Protein AF-A0A1C6DTZ6-F1 (afdb_monomer_lite)

Radius of gyration: 20.6 Å; chains: 1; bounding box: 48×28×51 Å

Foldseek 3Di:
DDPLVCLCVQVVHDVSNVVSVVVLVVLLVCVVVVQWDADPVQFIAGNVRATDDPVSLVSNVVNDPSHDSVVSVVSNVVVVVVVLVVCLVPDDPQDPVNVVVCCVVPNAQDWDADPSNRDIDHD

pLDDT: mean 96.72, std 2.12, range [83.19, 98.62]

Sequence (123 aa):
MTRFQKELSGALGAYWKRAAEKELEKVREDLQAGKITIDENGVARNCIGRVLMSDMLEKLAMVTDKVSVEATTAARDKEVSKSLAEYRKSARPVSEEERMEMQAAFGKGTTVVNVLTGEKTEL

Secondary structure (DSSP, 8-state):
--HHHHHHHTTT-HHHHHHHHHHHHHHHHHHHTTSSEE-TT--EE-TTSPBPPHHHHHHHHHH-SS--HHHHHHHHHHHHHHHHHHHHHHPPPPPHHHHHHHHHHH-TTPEEE-TTT--EEE-

Structure (mmCIF, N/CA/C/O backbone):
data_AF-A0A1C6DTZ6-F1
#
_entry.id   AF-A0A1C6DTZ6-F1
#
loop_
_atom_site.group_PDB
_atom_site.id
_atom_site.type_symbol
_atom_site.label_atom_id
_atom_site.label_alt_id
_atom_site.label_comp_id
_atom_site.label_asym_id
_atom_site.label_entity_id
_atom_site.label_seq_id
_atom_site.pdbx_PDB_ins_code
_atom_site.Cartn_x
_atom_site.Cartn_y
_atom_site.Cartn_z
_atom_site.occupancy
_atom_site.B_iso_or_equiv
_atom_site.auth_seq_id
_atom_site.auth_comp_id
_atom_site.auth_asym_id
_atom_site.auth_atom_id
_atom_site.pdbx_PDB_model_num
ATOM 1 N N . MET A 1 1 ? -6.321 -8.934 -17.109 1.00 83.19 1 MET A N 1
ATOM 2 C CA . MET A 1 1 ? -5.686 -7.647 -17.446 1.00 83.19 1 MET A CA 1
ATOM 3 C C . MET A 1 1 ? -6.195 -6.590 -16.476 1.00 83.19 1 MET A C 1
ATOM 5 O O . MET A 1 1 ? -7.409 -6.410 -16.396 1.00 83.19 1 MET A O 1
ATOM 9 N N . THR A 1 2 ? -5.308 -5.969 -15.702 1.00 95.31 2 THR A N 1
ATOM 10 C CA . THR A 1 2 ? -5.647 -4.914 -14.729 1.00 95.31 2 THR A CA 1
ATOM 11 C C . THR A 1 2 ? -6.092 -3.632 -15.438 1.00 95.31 2 THR A C 1
ATOM 13 O O . THR A 1 2 ? -5.987 -3.509 -16.662 1.00 95.31 2 THR A O 1
ATOM 16 N N . ARG A 1 3 ? -6.597 -2.651 -14.678 1.00 95.69 3 ARG A N 1
ATOM 17 C CA . ARG A 1 3 ? -6.893 -1.324 -15.232 1.00 95.69 3 ARG A CA 1
ATOM 18 C C . ARG A 1 3 ? -5.637 -0.679 -15.824 1.00 95.69 3 ARG A C 1
ATOM 20 O O . ARG A 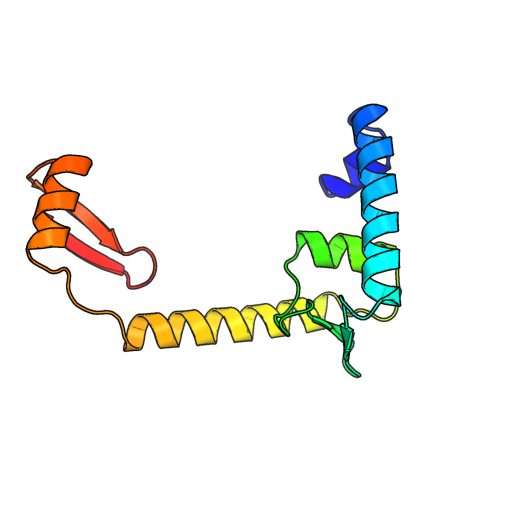1 3 ? -5.699 -0.221 -16.959 1.00 95.69 3 ARG A O 1
ATOM 27 N N . PHE A 1 4 ? -4.518 -0.710 -15.103 1.00 97.25 4 PHE A N 1
ATOM 28 C CA . PHE A 1 4 ? -3.272 -0.092 -15.552 1.00 97.25 4 PHE A CA 1
ATOM 29 C C . PHE A 1 4 ? -2.739 -0.740 -16.839 1.00 97.25 4 PHE A C 1
ATOM 31 O O . PHE A 1 4 ? -2.359 -0.054 -17.783 1.00 97.25 4 PHE A O 1
ATOM 38 N N . GLN A 1 5 ? -2.830 -2.068 -16.958 1.00 97.25 5 GLN A N 1
ATOM 39 C CA . GLN A 1 5 ? -2.498 -2.767 -18.204 1.00 97.25 5 GLN A CA 1
ATOM 40 C C . GLN A 1 5 ? -3.415 -2.361 -19.372 1.00 97.25 5 GLN A C 1
ATOM 42 O O . GLN A 1 5 ? -2.947 -2.225 -20.503 1.00 97.25 5 GLN A O 1
ATOM 47 N N . LYS A 1 6 ? -4.713 -2.128 -19.123 1.00 97.81 6 LYS A N 1
ATOM 48 C CA . LYS A 1 6 ? -5.632 -1.598 -20.148 1.00 97.81 6 LYS A CA 1
ATOM 49 C C . LYS A 1 6 ? -5.252 -0.175 -20.564 1.00 97.81 6 LYS A C 1
ATOM 51 O O . LYS A 1 6 ? -5.291 0.122 -21.757 1.00 97.81 6 LYS A O 1
ATOM 56 N N . GLU A 1 7 ? -4.859 0.675 -19.617 1.00 97.88 7 GLU A N 1
ATOM 57 C CA . GLU A 1 7 ? -4.355 2.028 -19.890 1.00 97.88 7 GLU A CA 1
ATOM 58 C C . GLU A 1 7 ? -3.109 1.957 -20.781 1.00 97.88 7 GLU A C 1
ATOM 60 O O . GLU A 1 7 ? -3.113 2.522 -21.874 1.00 97.88 7 GLU A O 1
ATOM 65 N N . LEU A 1 8 ? -2.113 1.152 -20.398 1.00 97.31 8 LEU A N 1
ATOM 66 C CA . LEU A 1 8 ? -0.863 0.969 -21.140 1.00 97.31 8 LEU A CA 1
ATOM 67 C C . LEU A 1 8 ? -1.073 0.372 -22.543 1.00 97.31 8 LEU A C 1
ATOM 69 O O . LEU A 1 8 ? -0.429 0.782 -23.508 1.00 97.31 8 LEU A O 1
ATOM 73 N N . SER A 1 9 ? -2.020 -0.560 -22.689 1.00 97.25 9 SER A N 1
ATOM 74 C CA . SER A 1 9 ? -2.375 -1.134 -23.997 1.00 97.25 9 SER A CA 1
ATOM 75 C C . SER A 1 9 ? -3.028 -0.122 -24.949 1.00 97.25 9 SER A C 1
ATOM 77 O O . SER A 1 9 ? -3.066 -0.342 -26.158 1.00 97.25 9 SER A O 1
ATOM 79 N N . GLY A 1 10 ? -3.546 0.994 -24.425 1.00 97.06 10 GLY A N 1
ATOM 80 C CA . GLY A 1 10 ? -4.334 1.967 -25.179 1.00 97.06 10 GLY A CA 1
ATOM 81 C C . GLY A 1 10 ? -5.812 1.619 -25.324 1.00 97.06 10 GLY A C 1
ATOM 82 O O . GLY A 1 10 ? -6.541 2.387 -25.947 1.00 97.06 10 GLY A O 1
ATOM 83 N N . ALA A 1 11 ? -6.286 0.536 -24.699 1.00 97.50 11 ALA A N 1
ATOM 84 C CA . ALA A 1 11 ? -7.696 0.142 -24.716 1.00 97.50 11 ALA A CA 1
ATOM 85 C C . ALA A 1 11 ? -8.636 1.213 -24.133 1.00 97.50 11 ALA A C 1
ATOM 87 O O . ALA A 1 11 ? -9.817 1.239 -24.468 1.00 97.50 11 ALA A O 1
ATOM 88 N N . LEU A 1 12 ? -8.124 2.098 -23.271 1.00 97.00 12 LEU A N 1
ATOM 89 C CA . LEU A 1 12 ? -8.893 3.209 -22.697 1.00 97.00 12 LEU A CA 1
ATOM 90 C C . LEU A 1 12 ? -8.701 4.538 -23.449 1.00 97.00 12 LEU A C 1
ATOM 92 O O . LEU A 1 12 ? -9.297 5.540 -23.071 1.00 97.00 12 LEU A O 1
ATOM 96 N N . GLY A 1 13 ? -7.913 4.561 -24.527 1.00 98.00 13 GLY A N 1
ATOM 97 C CA . GLY A 1 13 ? -7.664 5.742 -25.354 1.00 98.00 13 GLY A CA 1
ATOM 98 C C . GLY A 1 13 ? -6.256 6.326 -25.209 1.00 98.00 13 GLY A C 1
ATOM 99 O O . GLY A 1 13 ? -5.503 6.023 -24.282 1.00 98.00 13 GLY A O 1
ATOM 100 N N . ALA A 1 14 ? -5.893 7.198 -26.156 1.00 98.06 14 ALA A N 1
ATOM 101 C CA . ALA A 1 14 ? -4.523 7.694 -26.318 1.00 98.06 14 ALA A CA 1
ATOM 102 C C . ALA A 1 14 ? -4.018 8.531 -25.133 1.00 98.06 14 ALA A C 1
ATOM 104 O O . ALA A 1 14 ? -2.830 8.490 -24.818 1.00 98.06 14 ALA A O 1
ATOM 105 N N . TYR A 1 15 ? -4.904 9.281 -24.472 1.00 98.25 15 TYR A N 1
ATOM 106 C CA . TYR A 1 15 ? -4.543 10.047 -23.279 1.00 98.25 15 TYR A CA 1
ATOM 107 C C . TYR A 1 15 ? -4.064 9.123 -22.153 1.00 98.25 15 TYR A C 1
ATOM 109 O O . TYR A 1 15 ? -2.961 9.305 -21.641 1.00 98.25 15 TYR A O 1
ATOM 117 N N . TRP A 1 16 ? -4.859 8.099 -21.826 1.00 98.31 16 TRP A N 1
ATOM 118 C CA . TRP A 1 16 ? -4.555 7.159 -20.747 1.00 98.31 16 TRP A CA 1
ATOM 119 C C . TRP A 1 16 ? -3.299 6.343 -21.023 1.00 98.31 16 TRP A C 1
ATOM 121 O O . TRP A 1 16 ? -2.500 6.147 -20.115 1.00 98.31 16 TRP A O 1
ATOM 131 N N . LYS A 1 17 ? -3.068 5.962 -22.283 1.00 98.56 17 LYS A N 1
ATOM 132 C CA . LYS A 1 17 ? -1.816 5.317 -22.684 1.00 98.56 17 LYS A CA 1
ATOM 133 C C . LYS A 1 17 ? -0.595 6.184 -22.388 1.00 98.56 17 LYS A C 1
ATOM 135 O O . LYS A 1 17 ? 0.308 5.744 -21.686 1.00 98.56 17 LYS A O 1
ATOM 140 N N . ARG A 1 18 ? -0.602 7.439 -22.856 1.00 98.38 18 ARG A N 1
ATOM 141 C CA . ARG A 1 18 ? 0.504 8.382 -22.614 1.00 98.38 18 ARG A CA 1
ATOM 142 C C . ARG A 1 18 ? 0.707 8.659 -21.123 1.00 98.38 18 ARG A C 1
ATOM 144 O O . ARG A 1 18 ? 1.836 8.865 -20.692 1.00 98.38 18 ARG A O 1
ATOM 151 N N . ALA A 1 19 ? -0.375 8.709 -20.344 1.00 98.19 19 ALA A N 1
ATOM 152 C CA . ALA A 1 19 ? -0.301 8.885 -18.897 1.00 98.19 19 ALA A CA 1
ATOM 153 C C . ALA A 1 19 ? 0.349 7.670 -18.212 1.00 98.19 19 ALA A C 1
ATOM 155 O O . ALA A 1 19 ? 1.269 7.855 -17.420 1.00 98.19 19 ALA A O 1
ATOM 156 N N . ALA A 1 20 ? -0.060 6.449 -18.572 1.00 98.12 20 ALA A N 1
ATOM 157 C CA . ALA A 1 20 ? 0.509 5.212 -18.036 1.00 98.12 20 ALA A CA 1
ATOM 158 C C . ALA A 1 20 ? 1.994 5.041 -18.402 1.00 98.12 20 ALA A C 1
ATOM 160 O O . ALA A 1 20 ? 2.797 4.670 -17.550 1.00 98.12 20 ALA A O 1
ATOM 161 N N . GLU A 1 21 ? 2.386 5.373 -19.637 1.00 98.38 21 GLU A N 1
ATOM 162 C CA . GLU A 1 21 ? 3.791 5.362 -20.074 1.00 98.38 21 GLU A CA 1
ATOM 163 C C . GLU A 1 21 ? 4.651 6.332 -19.248 1.00 98.38 21 GLU A C 1
ATOM 165 O O . GLU A 1 21 ? 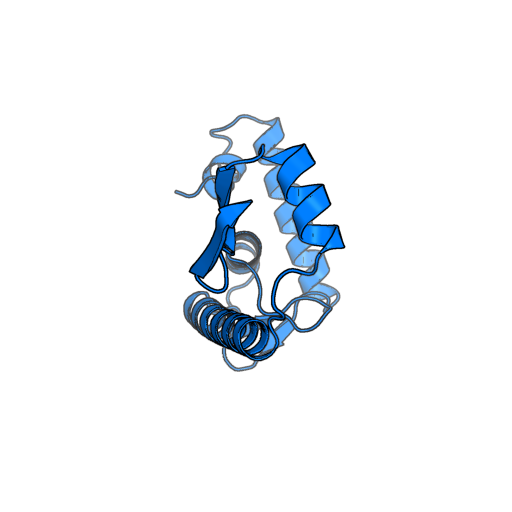5.713 5.954 -18.755 1.00 98.38 21 GLU A O 1
ATOM 170 N N . LYS A 1 22 ? 4.169 7.566 -19.029 1.00 98.44 22 LYS A N 1
ATOM 171 C CA . LYS A 1 22 ? 4.852 8.543 -18.162 1.00 98.44 22 LYS A CA 1
ATOM 172 C C . LYS A 1 22 ? 4.949 8.071 -16.717 1.00 98.44 22 LYS A C 1
ATOM 174 O O . LYS A 1 22 ? 5.934 8.358 -16.046 1.00 98.44 22 LYS A O 1
ATOM 179 N N . GLU A 1 23 ? 3.927 7.380 -16.226 1.00 97.94 23 GLU A N 1
ATOM 180 C CA . GLU A 1 23 ? 3.940 6.855 -14.869 1.00 97.94 23 GLU A CA 1
ATOM 181 C C . GLU A 1 23 ? 4.977 5.738 -14.699 1.00 97.94 23 GLU A C 1
ATOM 183 O O . GLU A 1 23 ? 5.698 5.744 -13.705 1.00 97.94 23 GLU A O 1
ATOM 188 N N . LEU A 1 24 ? 5.130 4.842 -15.682 1.00 98.38 24 LEU A N 1
ATOM 189 C CA . LEU A 1 24 ? 6.206 3.844 -15.669 1.00 98.38 24 LEU A CA 1
ATOM 190 C C . LEU A 1 24 ? 7.594 4.486 -15.693 1.00 98.38 24 LEU A C 1
ATOM 192 O O . LEU A 1 24 ? 8.485 4.022 -14.981 1.00 98.38 24 LEU A O 1
ATOM 196 N N . GLU A 1 25 ? 7.776 5.558 -16.468 1.00 98.38 25 GLU A N 1
ATOM 197 C CA . GLU A 1 25 ? 9.052 6.276 -16.486 1.00 98.38 25 GLU A CA 1
ATOM 198 C C . GLU A 1 25 ? 9.347 6.919 -15.130 1.00 98.38 25 GLU A C 1
ATOM 200 O O . GLU A 1 25 ? 10.432 6.748 -14.585 1.00 98.38 25 GLU A O 1
ATOM 205 N N . LYS A 1 26 ? 8.345 7.535 -14.499 1.00 98.25 26 LYS A N 1
ATOM 206 C CA . LYS A 1 26 ? 8.496 8.068 -13.144 1.00 98.25 26 LYS A CA 1
ATOM 207 C C . LYS A 1 26 ? 8.848 6.982 -12.121 1.00 98.25 26 LYS A C 1
ATOM 209 O O . LYS A 1 26 ? 9.692 7.204 -11.260 1.00 98.25 26 LYS A O 1
ATOM 214 N N . VAL A 1 27 ? 8.230 5.801 -12.203 1.00 98.31 27 VAL A N 1
ATOM 215 C CA . VAL A 1 27 ? 8.567 4.672 -11.316 1.00 98.31 27 VAL A CA 1
ATOM 216 C C . VAL A 1 27 ? 10.008 4.209 -11.539 1.00 98.31 27 VAL A C 1
ATOM 218 O O . VAL A 1 27 ? 10.707 3.894 -10.575 1.00 98.31 27 VAL A O 1
ATOM 221 N N . ARG A 1 28 ? 10.484 4.213 -12.790 1.00 98.50 28 ARG A N 1
ATOM 222 C CA . ARG A 1 28 ? 11.885 3.934 -13.128 1.00 98.50 28 ARG A CA 1
ATOM 223 C C . ARG A 1 28 ? 12.830 4.968 -12.522 1.00 98.50 28 ARG A C 1
ATOM 225 O O . ARG A 1 28 ? 13.823 4.577 -11.911 1.00 98.50 28 ARG A O 1
ATOM 232 N N . GLU A 1 29 ? 12.513 6.252 -12.649 1.00 98.44 29 GLU A N 1
ATOM 233 C CA . GLU A 1 29 ? 13.282 7.346 -12.048 1.00 98.44 29 GLU A CA 1
ATOM 234 C C . GLU A 1 29 ? 13.314 7.240 -10.517 1.00 98.44 29 GLU A C 1
ATOM 236 O O . GLU A 1 29 ? 14.379 7.344 -9.911 1.00 98.44 29 GLU A O 1
ATOM 241 N N . ASP A 1 30 ? 12.171 6.980 -9.876 1.00 98.19 30 ASP A N 1
ATOM 242 C CA . ASP A 1 30 ? 12.082 6.845 -8.420 1.00 98.19 30 ASP A CA 1
ATOM 243 C C . ASP A 1 30 ? 12.860 5.614 -7.908 1.00 98.19 30 ASP A C 1
ATOM 245 O O . ASP A 1 30 ? 13.479 5.684 -6.842 1.00 98.19 30 ASP A O 1
ATOM 249 N N . LEU A 1 31 ? 12.899 4.516 -8.674 1.00 98.12 31 LEU A N 1
ATOM 250 C CA . LEU A 1 31 ? 13.751 3.355 -8.386 1.00 98.12 31 LEU A CA 1
ATOM 251 C C . LEU A 1 31 ? 15.244 3.699 -8.513 1.00 98.12 31 LEU A C 1
ATOM 253 O O . LEU A 1 31 ? 16.025 3.377 -7.621 1.00 98.12 31 LEU A O 1
ATOM 257 N N . GLN A 1 32 ? 15.651 4.378 -9.589 1.00 97.88 32 GLN A N 1
ATOM 258 C CA . GLN A 1 32 ? 17.048 4.790 -9.796 1.00 97.88 32 GLN A CA 1
ATOM 259 C C . GLN A 1 32 ? 17.522 5.800 -8.745 1.00 97.88 32 GLN A C 1
ATOM 261 O O . GLN A 1 32 ? 18.663 5.736 -8.293 1.00 97.88 32 GLN A O 1
ATOM 266 N N . ALA A 1 33 ? 16.637 6.701 -8.321 1.00 97.81 33 ALA A N 1
ATOM 267 C CA . ALA A 1 33 ? 16.905 7.688 -7.282 1.00 97.81 33 ALA A CA 1
ATOM 268 C C . ALA A 1 33 ? 16.884 7.100 -5.856 1.00 97.81 33 ALA A C 1
ATOM 270 O O . ALA A 1 33 ? 17.086 7.841 -4.895 1.00 97.81 33 ALA A O 1
ATOM 271 N N . GLY A 1 34 ? 16.592 5.803 -5.692 1.00 97.19 34 GLY A N 1
ATOM 272 C CA . GLY A 1 34 ? 16.511 5.146 -4.384 1.00 97.19 34 GLY A CA 1
ATOM 273 C C . GLY A 1 34 ? 15.302 5.564 -3.539 1.00 97.19 34 GLY A C 1
ATOM 274 O O . GLY A 1 34 ? 15.257 5.282 -2.344 1.00 97.19 34 GLY A O 1
ATOM 275 N N . LYS A 1 35 ? 14.303 6.226 -4.137 1.00 97.81 35 LYS A N 1
ATOM 276 C CA . LYS A 1 35 ? 13.017 6.519 -3.478 1.00 97.81 35 LYS A CA 1
ATOM 277 C C . LYS A 1 3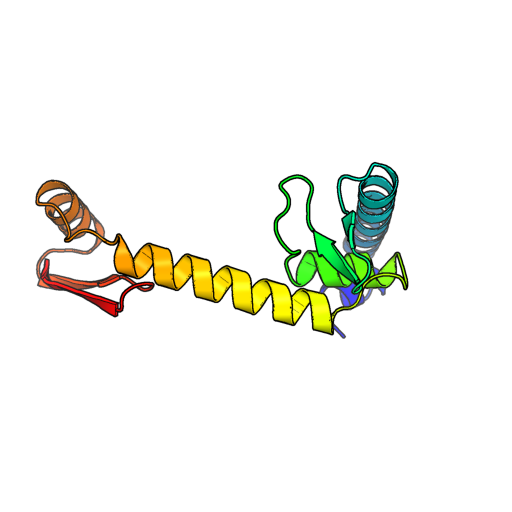5 ? 12.132 5.281 -3.389 1.00 97.81 35 LYS A C 1
ATOM 279 O O . LYS A 1 35 ? 11.236 5.233 -2.550 1.00 97.81 35 LYS A O 1
ATOM 284 N N . ILE A 1 36 ? 12.368 4.305 -4.258 1.00 98.38 36 ILE A N 1
ATOM 285 C CA . ILE A 1 36 ? 11.879 2.940 -4.117 1.00 98.38 36 ILE A CA 1
ATOM 286 C C . ILE A 1 36 ? 13.101 2.056 -3.898 1.00 98.38 36 ILE A C 1
ATOM 288 O O . ILE A 1 36 ? 14.041 2.093 -4.689 1.00 98.38 36 ILE A O 1
ATOM 292 N N . THR A 1 37 ? 13.091 1.265 -2.833 1.00 98.44 37 THR A N 1
ATOM 293 C CA . THR A 1 37 ? 14.150 0.300 -2.528 1.00 98.44 37 THR A CA 1
ATOM 294 C C . THR A 1 37 ? 13.600 -1.114 -2.608 1.00 98.44 37 THR A C 1
ATOM 296 O O . THR A 1 37 ? 12.417 -1.341 -2.362 1.00 98.44 37 THR A O 1
ATOM 299 N N . ILE A 1 38 ? 14.450 -2.062 -2.990 1.00 98.56 38 ILE A N 1
ATOM 300 C CA . ILE A 1 38 ? 14.133 -3.489 -3.045 1.00 98.56 38 ILE A CA 1
ATOM 301 C C . ILE A 1 38 ? 15.209 -4.197 -2.226 1.00 98.56 38 ILE A C 1
ATOM 303 O O . ILE A 1 38 ? 16.396 -3.986 -2.483 1.00 98.56 38 ILE A O 1
ATOM 307 N N . ASP A 1 39 ? 14.805 -4.967 -1.219 1.00 97.81 39 ASP A N 1
ATOM 308 C CA . ASP A 1 39 ? 15.743 -5.727 -0.389 1.00 97.81 39 ASP A CA 1
ATOM 309 C C . ASP A 1 39 ? 16.177 -7.053 -1.042 1.00 97.81 39 ASP A C 1
ATOM 311 O O . ASP A 1 39 ? 15.750 -7.406 -2.142 1.00 97.81 39 ASP A O 1
ATOM 315 N N . GLU A 1 40 ? 17.050 -7.798 -0.362 1.00 97.38 40 GLU A N 1
ATOM 316 C CA . GLU A 1 40 ? 17.581 -9.088 -0.828 1.00 97.38 40 GLU A CA 1
ATOM 317 C C . GLU A 1 40 ? 16.509 -10.168 -1.053 1.00 97.38 40 GLU A C 1
ATOM 319 O O . GLU A 1 40 ? 16.726 -11.096 -1.829 1.00 97.38 40 GLU A O 1
ATOM 324 N N . ASN A 1 41 ? 15.340 -10.032 -0.419 1.00 97.38 41 ASN A N 1
ATOM 325 C CA . ASN A 1 41 ? 14.206 -10.944 -0.571 1.00 97.38 41 ASN A CA 1
ATOM 326 C C . ASN A 1 41 ? 13.222 -10.464 -1.654 1.00 97.38 41 ASN A C 1
ATOM 328 O O . ASN A 1 41 ? 12.154 -11.053 -1.837 1.00 97.38 41 ASN A O 1
ATOM 332 N N . GLY A 1 42 ? 13.552 -9.379 -2.361 1.00 98.06 42 GLY A N 1
ATOM 333 C CA . GLY A 1 42 ? 12.700 -8.782 -3.381 1.00 98.06 42 GLY A CA 1
ATOM 334 C C . GLY A 1 42 ? 11.542 -7.956 -2.816 1.00 98.06 42 GLY A C 1
ATOM 335 O O . GLY A 1 42 ? 10.605 -7.661 -3.561 1.00 98.06 42 GLY A O 1
ATOM 336 N N . VAL A 1 43 ? 11.555 -7.587 -1.528 1.00 98.62 43 VAL A N 1
ATOM 337 C CA . VAL A 1 43 ? 10.496 -6.764 -0.924 1.00 98.62 43 VAL A CA 1
ATOM 338 C C . VAL A 1 43 ? 10.722 -5.303 -1.285 1.00 98.62 43 VAL A C 1
ATOM 340 O O . VAL A 1 43 ? 11.745 -4.714 -0.934 1.00 98.62 43 VAL A O 1
ATOM 343 N N . ALA A 1 44 ? 9.738 -4.699 -1.951 1.00 98.56 44 ALA A N 1
ATOM 344 C CA . ALA A 1 44 ? 9.804 -3.296 -2.331 1.00 98.56 44 ALA A CA 1
ATOM 345 C C . ALA A 1 44 ? 9.238 -2.361 -1.251 1.00 98.56 44 ALA A C 1
ATOM 347 O O . ALA A 1 44 ? 8.142 -2.584 -0.721 1.00 98.56 44 ALA A O 1
ATOM 348 N N . ARG A 1 45 ? 9.953 -1.268 -0.971 1.00 98.56 45 ARG A N 1
ATOM 349 C CA . ARG A 1 45 ? 9.576 -0.229 -0.002 1.00 98.56 45 ARG A CA 1
ATOM 350 C C . ARG A 1 45 ? 9.657 1.164 -0.619 1.00 98.56 45 ARG A C 1
ATOM 352 O O . ARG A 1 45 ? 10.465 1.415 -1.507 1.00 98.56 45 ARG A O 1
ATOM 359 N N . ASN A 1 46 ? 8.805 2.072 -0.151 1.00 97.44 46 ASN A N 1
ATOM 360 C CA . ASN A 1 46 ? 8.844 3.482 -0.536 1.00 97.44 46 ASN A CA 1
ATOM 361 C C . ASN A 1 46 ? 9.907 4.265 0.258 1.00 97.44 46 ASN A C 1
ATOM 363 O O . ASN A 1 46 ? 10.561 3.736 1.157 1.00 97.44 46 ASN A O 1
ATOM 367 N N . CYS A 1 47 ? 10.020 5.561 -0.024 1.00 96.62 47 CYS A N 1
ATOM 368 C CA . CYS A 1 47 ? 11.036 6.440 0.554 1.00 96.62 47 CYS A CA 1
ATOM 369 C C . CYS A 1 47 ? 10.920 6.645 2.074 1.00 96.62 47 CYS A C 1
ATOM 371 O O . CYS A 1 47 ? 11.869 7.116 2.693 1.00 96.62 47 CYS A O 1
ATOM 373 N N . ILE A 1 48 ? 9.786 6.283 2.685 1.00 96.12 48 ILE A N 1
ATOM 374 C CA . ILE A 1 48 ? 9.587 6.301 4.144 1.00 96.12 48 ILE A CA 1
ATOM 375 C C . ILE A 1 48 ? 9.709 4.901 4.768 1.00 96.12 48 ILE A C 1
ATOM 377 O O . ILE A 1 48 ? 9.331 4.700 5.920 1.00 96.12 48 ILE A O 1
ATOM 381 N N . GLY A 1 49 ? 10.199 3.919 4.007 1.00 96.50 49 GLY A N 1
ATOM 382 C CA . GLY A 1 49 ? 10.451 2.556 4.470 1.00 96.50 49 GLY A CA 1
ATOM 383 C C . GLY A 1 49 ? 9.215 1.659 4.569 1.00 96.50 49 GLY A C 1
ATOM 384 O O . GLY A 1 49 ? 9.326 0.548 5.087 1.00 96.50 49 GLY A O 1
ATOM 385 N N . ARG A 1 50 ? 8.043 2.083 4.076 1.00 96.81 50 ARG A N 1
ATOM 386 C CA . ARG A 1 50 ? 6.819 1.258 4.078 1.00 96.81 50 ARG A CA 1
ATOM 387 C C . ARG A 1 50 ? 6.754 0.363 2.850 1.00 96.81 50 ARG A C 1
ATOM 389 O O . ARG A 1 50 ? 7.131 0.797 1.763 1.00 96.81 50 ARG A O 1
ATOM 396 N N . VAL A 1 51 ? 6.234 -0.853 3.013 1.00 98.31 51 VAL A N 1
ATOM 397 C CA . VAL A 1 51 ? 6.039 -1.794 1.899 1.00 98.31 51 VAL A CA 1
ATOM 398 C C . VAL A 1 51 ? 5.094 -1.205 0.846 1.00 98.31 51 VAL A C 1
ATOM 400 O O . VAL A 1 51 ? 4.110 -0.543 1.184 1.00 98.31 51 VAL A O 1
ATOM 403 N N . LEU A 1 52 ? 5.394 -1.426 -0.438 1.00 97.81 52 LEU A N 1
ATOM 404 C CA . LEU A 1 52 ? 4.593 -0.875 -1.533 1.00 97.81 52 LEU A CA 1
ATOM 405 C C . LEU A 1 52 ? 3.155 -1.426 -1.579 1.00 97.81 52 LEU A C 1
ATOM 407 O O . LEU A 1 52 ? 2.881 -2.615 -1.378 1.00 97.81 52 LEU A O 1
ATOM 411 N N . MET A 1 53 ? 2.223 -0.537 -1.924 1.00 97.00 53 MET A N 1
ATOM 412 C CA . MET A 1 53 ? 0.834 -0.881 -2.242 1.00 97.00 53 MET A CA 1
ATOM 413 C C . MET A 1 53 ? 0.739 -1.583 -3.602 1.00 97.00 53 MET A C 1
ATOM 415 O O . MET A 1 53 ? 1.664 -1.527 -4.409 1.00 97.00 53 MET A O 1
ATOM 419 N N . SER A 1 54 ? -0.362 -2.299 -3.839 1.00 96.75 54 SER A N 1
ATOM 420 C CA . SER A 1 54 ? -0.519 -3.199 -4.991 1.00 96.75 54 SER A CA 1
ATOM 421 C C . SER A 1 54 ? -0.453 -2.482 -6.338 1.00 96.75 54 SER A C 1
ATOM 423 O O . SER A 1 54 ? 0.102 -3.028 -7.284 1.00 96.75 54 SER A O 1
ATOM 425 N N . ASP A 1 55 ? -0.974 -1.262 -6.413 1.00 96.00 55 ASP A N 1
ATOM 426 C CA . ASP A 1 55 ? -0.969 -0.418 -7.605 1.00 96.00 55 ASP A CA 1
ATOM 427 C C . ASP A 1 55 ? 0.444 0.043 -7.992 1.00 96.00 55 ASP A C 1
ATOM 429 O O . ASP A 1 55 ? 0.820 -0.008 -9.162 1.00 96.00 55 ASP A O 1
ATOM 433 N N . MET A 1 56 ? 1.253 0.458 -7.014 1.00 97.62 56 MET A N 1
ATOM 434 C CA . MET A 1 56 ? 2.647 0.840 -7.244 1.00 97.62 56 MET A CA 1
ATOM 435 C C . MET A 1 56 ? 3.541 -0.383 -7.475 1.00 97.62 56 MET A C 1
ATOM 437 O O . MET A 1 56 ? 4.437 -0.348 -8.315 1.00 97.62 56 MET A O 1
ATOM 441 N N . LEU A 1 57 ? 3.280 -1.482 -6.764 1.00 98.25 57 LEU A N 1
ATOM 442 C CA . LEU A 1 57 ? 3.977 -2.755 -6.940 1.00 98.25 57 LEU A CA 1
ATOM 443 C C . LEU A 1 57 ? 3.768 -3.327 -8.346 1.00 98.25 57 LEU A C 1
ATOM 445 O O . LEU A 1 57 ? 4.725 -3.803 -8.948 1.00 98.25 57 LEU A O 1
ATOM 449 N N . GLU A 1 58 ? 2.548 -3.243 -8.888 1.00 98.25 58 GLU A N 1
ATOM 450 C CA . GLU A 1 58 ? 2.268 -3.636 -10.271 1.00 98.25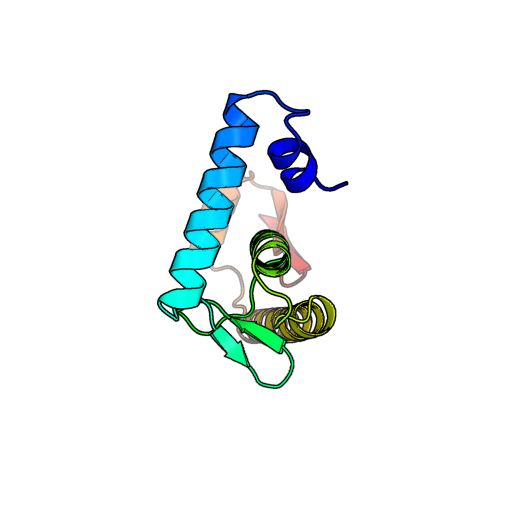 58 GLU A CA 1
ATOM 451 C C . GLU A 1 58 ? 3.156 -2.862 -11.255 1.00 98.25 58 GLU A C 1
ATOM 453 O O . GLU A 1 58 ? 3.795 -3.462 -12.117 1.00 98.25 58 GLU A O 1
ATOM 458 N N . LYS A 1 59 ? 3.231 -1.536 -11.102 1.00 98.31 59 LYS A N 1
ATOM 459 C CA . LYS A 1 59 ? 4.044 -0.668 -11.966 1.00 98.31 59 LYS A CA 1
ATOM 460 C C . LYS A 1 59 ? 5.529 -0.984 -11.830 1.00 98.31 59 LYS A C 1
ATOM 462 O O . LYS A 1 59 ? 6.227 -1.092 -12.834 1.00 98.31 59 LYS A O 1
ATOM 467 N N . LEU A 1 60 ? 6.007 -1.195 -10.604 1.00 98.31 60 LEU A N 1
ATOM 468 C CA . LEU A 1 60 ? 7.396 -1.564 -10.345 1.00 98.31 60 LEU A CA 1
ATOM 469 C C . LEU A 1 60 ? 7.762 -2.906 -10.994 1.00 98.31 60 LEU A C 1
ATOM 471 O O . LEU A 1 60 ? 8.814 -3.003 -11.622 1.00 98.31 60 LEU A O 1
ATOM 475 N N . ALA A 1 61 ? 6.879 -3.904 -10.917 1.00 98.12 61 ALA A N 1
ATOM 476 C CA . ALA A 1 61 ? 7.080 -5.215 -11.538 1.00 98.12 61 ALA A CA 1
ATOM 477 C C . ALA A 1 61 ? 7.114 -5.166 -13.080 1.00 98.12 61 ALA A C 1
ATOM 479 O O . ALA A 1 61 ? 7.620 -6.086 -13.714 1.00 98.12 61 ALA A O 1
ATOM 480 N N . MET A 1 62 ? 6.607 -4.093 -13.699 1.00 97.94 62 MET A N 1
ATOM 481 C CA . MET A 1 62 ? 6.760 -3.844 -15.141 1.00 97.94 62 MET A CA 1
ATOM 482 C C . MET A 1 62 ? 8.087 -3.159 -15.497 1.00 97.94 62 MET A C 1
ATOM 484 O O . MET A 1 62 ? 8.481 -3.148 -16.662 1.00 97.94 62 MET A O 1
ATOM 488 N N . VAL A 1 63 ? 8.767 -2.558 -14.518 1.00 97.88 63 VAL A N 1
ATOM 489 C CA . VAL A 1 63 ? 9.992 -1.766 -14.716 1.00 97.88 63 VAL A CA 1
ATOM 490 C C . VAL A 1 63 ? 11.251 -2.551 -14.339 1.00 97.88 63 VAL A C 1
ATOM 492 O O . VAL A 1 63 ? 12.319 -2.276 -14.892 1.00 97.88 63 VAL A O 1
ATOM 495 N N . THR A 1 64 ? 11.141 -3.525 -13.432 1.00 97.81 64 THR A N 1
ATOM 496 C CA . THR A 1 64 ? 12.251 -4.374 -12.986 1.00 97.81 64 THR A CA 1
ATOM 497 C C . THR A 1 64 ? 11.792 -5.786 -12.623 1.00 97.81 64 THR A C 1
ATOM 499 O O . THR A 1 64 ? 10.695 -5.992 -12.116 1.00 97.81 64 THR A O 1
ATOM 502 N N . ASP A 1 65 ? 12.682 -6.749 -12.841 1.00 97.44 65 ASP A N 1
ATOM 503 C CA . ASP A 1 65 ? 12.593 -8.158 -12.449 1.00 97.44 65 ASP A CA 1
ATOM 504 C C . ASP A 1 65 ? 13.075 -8.433 -11.012 1.00 97.44 65 ASP A C 1
ATOM 506 O O . ASP A 1 65 ? 12.893 -9.532 -10.496 1.00 97.44 65 ASP A O 1
ATOM 510 N N . LYS A 1 66 ? 13.678 -7.441 -10.347 1.00 98.00 66 LYS A N 1
ATOM 511 C CA . LYS A 1 66 ? 14.249 -7.593 -8.998 1.00 98.00 66 LYS A CA 1
ATOM 512 C C . LYS A 1 66 ? 13.199 -7.678 -7.893 1.00 98.00 66 LYS A C 1
ATOM 514 O O . LYS A 1 66 ? 13.516 -8.098 -6.784 1.00 98.00 66 LYS A O 1
ATOM 519 N N . VAL A 1 67 ? 11.973 -7.226 -8.157 1.00 98.25 67 VAL A N 1
ATOM 520 C CA . VAL A 1 67 ? 10.895 -7.216 -7.164 1.00 98.25 67 VAL A CA 1
ATOM 521 C C . VAL A 1 67 ? 10.141 -8.542 -7.157 1.00 98.25 67 VAL A C 1
ATOM 523 O O . VAL A 1 67 ? 9.761 -9.067 -8.201 1.00 98.25 67 VAL A O 1
ATOM 526 N N . SER A 1 68 ? 9.840 -9.044 -5.962 1.00 98.50 68 SER A N 1
ATOM 527 C CA . SER A 1 68 ? 8.910 -10.151 -5.764 1.00 98.50 68 SER A CA 1
ATOM 528 C C . SER A 1 68 ? 7.542 -9.611 -5.356 1.00 98.50 68 SER A C 1
ATOM 530 O O . SER A 1 68 ? 7.369 -9.037 -4.274 1.00 98.50 68 SER A O 1
ATOM 532 N N . VAL A 1 69 ? 6.544 -9.799 -6.225 1.00 98.06 69 VAL A N 1
ATOM 533 C CA . VAL A 1 69 ? 5.153 -9.397 -5.951 1.00 98.06 69 VAL A CA 1
ATOM 534 C C . VAL A 1 69 ? 4.593 -10.160 -4.751 1.00 98.06 69 VAL A C 1
ATOM 536 O O . VAL A 1 69 ? 3.909 -9.575 -3.909 1.00 98.06 69 VAL A O 1
ATOM 539 N N . GLU A 1 70 ? 4.915 -11.448 -4.649 1.00 98.38 70 GLU A N 1
ATOM 540 C CA . GLU A 1 70 ? 4.479 -12.317 -3.558 1.00 98.38 70 GLU A CA 1
ATOM 541 C C . GLU A 1 70 ? 5.106 -11.894 -2.226 1.00 98.38 70 GLU A C 1
ATOM 543 O O . GLU A 1 70 ? 4.377 -11.624 -1.270 1.00 98.38 70 GLU A O 1
ATOM 548 N N . ALA A 1 71 ? 6.435 -11.738 -2.175 1.00 98.50 71 ALA A N 1
ATOM 549 C CA . ALA A 1 71 ? 7.129 -11.349 -0.946 1.00 98.50 71 ALA A CA 1
ATOM 550 C C . ALA A 1 71 ? 6.700 -9.952 -0.476 1.00 98.50 71 ALA A C 1
ATOM 552 O O . ALA A 1 71 ? 6.440 -9.744 0.710 1.00 98.50 71 ALA A O 1
ATOM 553 N N . THR A 1 72 ? 6.547 -9.005 -1.408 1.00 98.56 72 THR A N 1
ATOM 554 C CA . THR A 1 72 ? 6.051 -7.659 -1.095 1.00 98.56 72 THR A CA 1
ATOM 555 C C . THR A 1 72 ? 4.612 -7.705 -0.574 1.00 98.56 72 THR A C 1
ATOM 557 O O . THR A 1 72 ? 4.287 -7.028 0.398 1.00 98.56 72 THR A O 1
ATOM 560 N N . THR A 1 73 ? 3.743 -8.534 -1.157 1.00 98.38 73 THR A N 1
ATOM 561 C CA . THR A 1 73 ? 2.360 -8.688 -0.681 1.00 98.38 73 THR A CA 1
ATOM 562 C C . THR A 1 73 ? 2.317 -9.284 0.726 1.00 98.38 73 THR A C 1
ATOM 564 O O . THR A 1 73 ? 1.685 -8.703 1.605 1.00 98.38 73 THR A O 1
ATOM 567 N N . ALA A 1 74 ? 3.066 -10.358 0.983 1.00 98.44 74 ALA A N 1
ATOM 568 C CA . ALA A 1 74 ? 3.134 -10.978 2.305 1.00 98.44 74 ALA A CA 1
ATOM 569 C C . ALA A 1 74 ? 3.696 -10.021 3.374 1.00 98.44 74 ALA A C 1
ATOM 571 O O . ALA A 1 74 ? 3.173 -9.939 4.490 1.00 98.44 74 ALA A O 1
ATOM 572 N N . ALA A 1 75 ? 4.740 -9.254 3.036 1.00 98.44 75 ALA A N 1
ATOM 573 C CA . ALA A 1 75 ? 5.303 -8.245 3.928 1.00 98.44 75 ALA A CA 1
ATOM 574 C C . ALA A 1 75 ? 4.286 -7.137 4.245 1.00 98.44 75 ALA A C 1
ATOM 576 O O . ALA A 1 75 ? 4.142 -6.753 5.408 1.00 98.44 75 ALA A O 1
ATOM 577 N N . ARG A 1 76 ? 3.537 -6.667 3.238 1.00 98.06 76 ARG A N 1
ATOM 578 C CA . ARG A 1 76 ? 2.476 -5.670 3.423 1.00 98.06 76 ARG A CA 1
ATOM 579 C C . ARG A 1 76 ? 1.384 -6.192 4.344 1.00 98.06 76 ARG A C 1
ATOM 581 O O . ARG A 1 76 ? 1.015 -5.494 5.284 1.00 98.06 76 ARG A O 1
ATOM 588 N N . ASP A 1 77 ? 0.891 -7.404 4.115 1.00 98.06 77 ASP A N 1
ATOM 589 C CA . ASP A 1 77 ? -0.191 -7.979 4.917 1.00 98.06 77 ASP A CA 1
ATOM 590 C C . ASP A 1 77 ? 0.223 -8.126 6.388 1.00 98.06 77 ASP A C 1
ATOM 592 O O . ASP A 1 77 ? -0.562 -7.835 7.296 1.00 98.06 77 ASP A O 1
ATOM 596 N N . LYS A 1 78 ? 1.490 -8.480 6.641 1.00 98.06 78 LYS A N 1
ATOM 597 C CA . LYS A 1 78 ? 2.070 -8.519 7.989 1.00 98.06 78 LYS A CA 1
ATOM 598 C C . LYS A 1 78 ? 2.152 -7.131 8.630 1.00 98.06 78 LYS A C 1
ATOM 600 O O . LYS A 1 78 ? 1.776 -6.981 9.793 1.00 98.06 78 LYS A O 1
ATOM 605 N N . GLU A 1 79 ? 2.625 -6.120 7.900 1.00 97.38 79 GLU A N 1
ATOM 606 C CA . GLU A 1 79 ? 2.716 -4.740 8.402 1.00 97.38 79 GLU A CA 1
ATOM 607 C C . GLU A 1 79 ? 1.336 -4.135 8.683 1.00 97.38 79 GLU A C 1
ATOM 609 O O . GLU A 1 79 ? 1.130 -3.550 9.748 1.00 97.38 79 GLU A O 1
ATOM 614 N N . VAL A 1 80 ? 0.368 -4.342 7.786 1.00 96.38 80 VAL A N 1
ATOM 615 C CA . VAL A 1 80 ? -1.025 -3.910 7.967 1.00 96.38 80 VAL A CA 1
ATOM 616 C C . VAL A 1 80 ? -1.643 -4.607 9.173 1.00 96.38 80 VAL A C 1
ATOM 618 O O . VAL A 1 80 ? -2.213 -3.942 10.036 1.00 96.38 80 VAL A O 1
ATOM 621 N N . SER A 1 81 ? -1.484 -5.927 9.289 1.00 96.62 81 SER A N 1
ATOM 622 C CA . SER A 1 81 ? -2.014 -6.687 10.427 1.00 96.62 81 SER A CA 1
ATOM 623 C C . SER A 1 81 ? -1.443 -6.192 11.754 1.00 96.62 81 SER A C 1
ATOM 625 O O . SER A 1 81 ? -2.192 -6.000 12.713 1.00 96.62 81 SER A O 1
ATOM 627 N N . LYS A 1 82 ? -0.131 -5.925 11.803 1.00 97.12 82 LYS A N 1
ATOM 628 C CA . LYS A 1 82 ? 0.531 -5.359 12.982 1.00 97.12 82 LYS A CA 1
ATOM 629 C C . LYS A 1 82 ? -0.008 -3.966 13.314 1.00 97.12 82 LYS A C 1
ATOM 631 O O . LYS A 1 82 ? -0.386 -3.729 14.456 1.00 97.12 82 LYS A O 1
ATOM 636 N N . SER A 1 83 ? -0.097 -3.076 12.325 1.00 94.94 83 SER A N 1
ATOM 637 C CA . SER A 1 83 ? -0.597 -1.710 12.518 1.00 94.94 83 SER A CA 1
ATOM 638 C C . SER A 1 83 ? -2.050 -1.691 13.008 1.00 94.94 83 SER A C 1
ATOM 640 O O . SER A 1 83 ? -2.378 -0.960 13.941 1.00 94.94 83 SER A O 1
ATOM 642 N N . LEU A 1 84 ? -2.911 -2.547 12.449 1.00 96.12 84 LEU A N 1
ATOM 643 C CA . LEU A 1 84 ? -4.298 -2.688 12.894 1.00 96.12 84 LEU A CA 1
ATOM 644 C C . LEU A 1 84 ? -4.397 -3.248 14.317 1.00 96.12 84 LEU A C 1
ATOM 646 O O . LEU A 1 84 ? -5.235 -2.799 15.095 1.00 96.12 84 LEU A O 1
ATOM 650 N N . ALA A 1 85 ? -3.556 -4.219 14.679 1.00 96.19 85 ALA A N 1
ATOM 651 C CA . ALA A 1 85 ? -3.517 -4.752 16.039 1.00 96.19 85 ALA A CA 1
ATOM 652 C C . ALA A 1 85 ? -3.054 -3.695 17.056 1.00 96.19 85 ALA A C 1
ATOM 654 O O . ALA A 1 85 ? -3.649 -3.572 18.126 1.00 96.19 85 ALA A O 1
ATOM 655 N N . GLU A 1 86 ? -2.036 -2.904 16.712 1.00 96.06 86 GLU A N 1
ATOM 656 C CA . GLU A 1 86 ? -1.564 -1.788 17.537 1.00 96.06 86 GLU A CA 1
ATOM 657 C C . GLU A 1 86 ? -2.649 -0.723 17.715 1.00 96.06 86 GLU A C 1
ATOM 659 O O . GLU A 1 86 ? -2.895 -0.309 18.846 1.00 96.06 86 GLU A O 1
ATOM 664 N N . TYR A 1 87 ? -3.350 -0.353 16.637 1.00 94.12 87 TYR A N 1
ATOM 665 C CA . TYR A 1 87 ? -4.483 0.572 16.700 1.00 94.12 87 TYR A CA 1
ATOM 666 C C . TYR A 1 87 ? -5.585 0.055 17.630 1.00 94.12 87 TYR A C 1
ATOM 668 O O . TYR A 1 87 ? -6.044 0.778 18.505 1.00 94.12 87 TYR A O 1
ATOM 676 N N . ARG A 1 88 ? -5.983 -1.218 17.501 1.00 94.81 88 ARG A N 1
ATOM 677 C CA . ARG A 1 88 ? -7.000 -1.820 18.382 1.00 94.81 88 ARG A CA 1
ATOM 678 C C . ARG A 1 88 ? -6.574 -1.828 19.847 1.00 94.81 88 ARG A C 1
ATOM 680 O O . ARG A 1 88 ? -7.412 -1.644 20.718 1.00 94.81 88 ARG A O 1
ATOM 687 N N . LYS A 1 89 ? -5.283 -2.034 20.123 1.00 95.31 89 LYS A N 1
ATOM 688 C CA . LYS A 1 89 ? -4.738 -2.035 21.486 1.00 95.31 89 LYS A CA 1
ATOM 689 C C . LYS A 1 89 ? -4.735 -0.638 22.117 1.00 95.31 89 LYS A C 1
ATOM 691 O O . LYS A 1 89 ? -4.869 -0.534 23.332 1.00 95.31 89 LYS A O 1
ATOM 696 N N . SER A 1 90 ? -4.525 0.410 21.322 1.00 94.88 90 SER A N 1
ATOM 697 C CA . SER A 1 90 ? -4.453 1.799 21.793 1.00 94.88 90 SER A CA 1
ATOM 698 C C . SER A 1 90 ? -5.754 2.586 21.621 1.00 94.88 90 SER A C 1
ATOM 700 O O . SER A 1 90 ? -5.809 3.745 22.041 1.00 94.88 90 SER A O 1
ATOM 702 N N . ALA A 1 91 ? -6.779 1.975 21.017 1.00 93.31 91 ALA A N 1
ATOM 703 C CA . ALA A 1 91 ? -8.077 2.588 20.791 1.00 93.31 91 ALA A CA 1
ATOM 704 C C . ALA A 1 91 ? -8.682 3.067 22.113 1.00 93.31 91 ALA A C 1
ATOM 706 O O . ALA A 1 91 ? -8.705 2.347 23.114 1.00 93.31 91 ALA A O 1
ATOM 707 N N . ARG A 1 92 ? -9.145 4.316 22.105 1.00 91.25 92 ARG A N 1
ATOM 708 C CA . ARG A 1 92 ? -9.809 4.946 23.241 1.00 91.25 92 ARG A CA 1
ATOM 709 C C . ARG A 1 92 ? -11.317 4.926 23.013 1.00 91.25 92 ARG A C 1
ATOM 711 O O . ARG A 1 92 ? -11.733 5.008 21.856 1.00 91.25 92 ARG A O 1
ATOM 718 N N . PRO A 1 93 ? -12.113 4.839 24.089 1.00 89.69 93 PRO A N 1
ATOM 719 C CA . PRO A 1 93 ? -13.550 5.023 23.977 1.00 89.69 93 PRO A CA 1
ATOM 720 C C . PRO A 1 93 ? -13.855 6.423 23.438 1.00 89.69 93 PRO A C 1
ATOM 722 O O . PRO A 1 93 ? -13.098 7.366 23.685 1.00 89.69 93 PRO A O 1
ATOM 725 N N . VAL A 1 94 ? -14.981 6.534 22.737 1.00 92.88 94 VAL A N 1
ATOM 726 C CA . VAL A 1 94 ? -15.497 7.802 22.211 1.00 92.88 94 VAL A CA 1
ATOM 727 C C . VAL A 1 94 ? -15.685 8.794 23.361 1.00 92.88 94 VAL A C 1
ATOM 729 O O . VAL A 1 94 ? -16.340 8.485 24.360 1.00 92.88 94 VAL A O 1
ATOM 732 N N . SER A 1 95 ? -15.097 9.979 23.229 1.00 94.56 95 SER A N 1
ATOM 733 C CA . SER A 1 95 ? -15.279 11.075 24.180 1.00 94.56 95 SER A CA 1
ATOM 734 C C . SER A 1 95 ? -16.659 11.725 24.044 1.00 94.56 95 SER A C 1
ATOM 736 O O . SER A 1 95 ? -17.384 11.516 23.073 1.00 94.56 95 SER A O 1
ATOM 738 N N . GLU A 1 96 ? -17.048 12.535 25.028 1.00 95.19 96 GLU A N 1
ATOM 739 C CA . GLU A 1 96 ? -18.338 13.230 24.985 1.00 95.19 96 GLU A CA 1
ATOM 740 C C . GLU A 1 96 ? -18.425 14.216 23.809 1.00 95.19 96 GLU A C 1
ATOM 742 O O . GLU A 1 96 ? -19.449 14.270 23.131 1.00 95.19 96 GLU A O 1
ATOM 747 N N . GLU A 1 97 ? -17.337 14.934 23.525 1.00 96.25 97 GLU A N 1
ATOM 748 C CA . GLU A 1 97 ? -17.238 15.851 22.385 1.00 96.25 97 GLU A CA 1
ATOM 749 C C . GLU A 1 97 ? -17.400 15.102 21.056 1.00 96.25 97 GLU A C 1
ATOM 751 O O . GLU A 1 97 ? -18.301 15.424 20.282 1.00 96.25 97 GLU A O 1
ATOM 756 N N . GLU A 1 98 ? -16.633 14.026 20.841 1.00 95.81 98 GLU A N 1
ATOM 757 C CA . GLU A 1 98 ? -16.769 13.182 19.646 1.00 95.81 98 GLU A CA 1
ATOM 758 C C . GLU A 1 98 ? -18.190 12.614 19.522 1.00 95.81 98 GLU A C 1
ATOM 760 O O . GLU A 1 98 ? -18.744 12.551 18.426 1.00 95.81 98 GLU A O 1
ATOM 765 N N . ARG A 1 99 ? -18.838 12.253 20.637 1.00 95.06 99 ARG A N 1
ATOM 766 C CA . ARG A 1 99 ? -20.229 11.783 20.623 1.00 95.06 99 ARG A CA 1
ATOM 767 C C . ARG A 1 99 ? -21.199 12.872 20.156 1.00 95.06 99 ARG A C 1
ATOM 769 O O . ARG A 1 99 ? -22.117 12.561 19.396 1.00 95.06 99 ARG A O 1
ATOM 776 N N . MET A 1 100 ? -21.015 14.124 20.581 1.00 96.12 100 MET A N 1
ATOM 777 C CA . MET A 1 100 ? -21.829 15.255 20.113 1.00 96.12 100 MET A CA 1
ATOM 7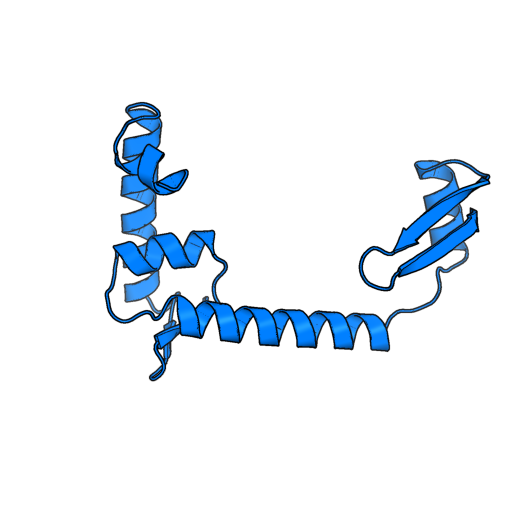78 C C . MET A 1 100 ? -21.605 15.532 18.619 1.00 96.12 100 MET A C 1
ATOM 780 O O . MET A 1 100 ? -22.572 15.735 17.882 1.00 96.12 100 MET A O 1
ATOM 784 N N . GLU A 1 101 ? -20.358 15.475 18.147 1.00 96.62 101 GLU A N 1
ATOM 785 C CA . GLU A 1 101 ? -20.031 15.614 16.721 1.00 96.62 101 GLU A CA 1
ATOM 786 C C . GLU A 1 101 ? -20.659 14.494 15.883 1.00 96.62 101 GLU A C 1
ATOM 788 O O . GLU A 1 101 ? -21.285 14.743 14.849 1.00 96.62 101 GLU A O 1
ATOM 793 N N . MET A 1 102 ? -20.564 13.251 16.359 1.00 96.50 102 MET A N 1
ATOM 794 C CA . MET A 1 102 ? -21.181 12.099 15.713 1.00 96.50 102 MET A CA 1
ATOM 795 C C . MET A 1 102 ? -22.709 12.236 15.669 1.00 96.50 102 MET A C 1
ATOM 797 O O . MET A 1 102 ? -23.305 11.962 14.629 1.00 96.50 102 MET A O 1
ATOM 801 N N . GLN A 1 103 ? -23.357 12.696 16.746 1.00 97.06 103 GLN A N 1
ATOM 802 C CA . GLN A 1 103 ? -24.800 12.979 16.755 1.00 97.06 103 GLN A CA 1
ATOM 803 C C . GLN A 1 103 ? -25.188 14.036 15.716 1.00 97.06 103 GLN A C 1
ATOM 805 O O . GLN A 1 103 ? -26.208 13.879 15.045 1.00 97.06 103 GLN A O 1
ATOM 810 N N . ALA A 1 104 ? -24.393 15.098 15.570 1.00 97.12 104 ALA A N 1
ATOM 811 C CA . ALA A 1 104 ? -24.648 16.148 14.588 1.00 97.12 104 ALA A CA 1
ATOM 812 C C . ALA A 1 104 ? -24.493 15.645 13.141 1.00 97.12 104 ALA A C 1
ATOM 814 O O . ALA A 1 104 ? -25.266 16.041 12.270 1.00 97.12 104 ALA A O 1
ATOM 815 N N . ALA A 1 105 ? -23.527 14.756 12.886 1.00 97.06 105 ALA A N 1
ATOM 816 C CA . ALA A 1 105 ? -23.250 14.218 11.555 1.00 97.06 105 ALA A CA 1
ATOM 817 C C . ALA A 1 105 ? -24.193 13.074 11.141 1.00 97.06 105 ALA A C 1
ATOM 819 O O . ALA A 1 105 ? -24.654 13.031 10.001 1.00 97.06 105 ALA A O 1
ATOM 820 N N . PHE A 1 106 ? -24.468 12.137 12.053 1.00 96.56 106 PHE A N 1
ATOM 821 C CA . PHE A 1 106 ? -25.189 10.889 11.767 1.00 96.56 106 PHE A CA 1
ATOM 822 C C . PHE A 1 106 ? -26.614 10.847 12.333 1.00 96.56 106 PHE A C 1
ATOM 824 O O . PHE A 1 106 ? -27.374 9.935 12.007 1.00 96.56 106 PHE A O 1
ATOM 831 N N . GLY A 1 107 ? -26.988 11.816 13.168 1.00 95.75 107 GLY A N 1
ATOM 832 C CA . GLY A 1 107 ? -28.283 11.873 13.837 1.00 95.75 107 GLY A CA 1
ATOM 833 C C . GLY A 1 107 ? -28.312 11.143 15.182 1.00 95.75 107 GLY A C 1
ATOM 834 O O . GLY A 1 107 ? -27.633 10.139 15.406 1.00 95.75 107 GLY A O 1
ATOM 835 N N . LYS A 1 108 ? -29.142 11.660 16.092 1.00 95.00 108 LYS A N 1
ATOM 836 C CA . LYS A 1 108 ? -29.421 11.038 17.392 1.00 95.00 108 LYS A CA 1
ATOM 837 C C . LYS A 1 108 ? -30.181 9.719 17.208 1.00 95.00 108 LYS A C 1
ATOM 839 O O . LYS A 1 108 ? -31.123 9.654 16.423 1.00 95.00 108 LYS A O 1
ATOM 844 N N . GLY A 1 109 ? -29.806 8.697 17.967 1.00 94.12 109 GLY A N 1
ATOM 845 C CA . GLY A 1 109 ? -30.343 7.338 17.908 1.00 94.12 109 GLY A CA 1
ATOM 846 C C . GLY A 1 109 ? -29.641 6.430 16.894 1.00 94.12 109 GLY A C 1
ATOM 847 O O . GLY A 1 109 ? -29.973 5.250 16.815 1.00 94.12 109 GLY A O 1
ATOM 848 N N . THR A 1 110 ? -28.683 6.945 16.118 1.00 96.69 110 THR A N 1
ATOM 849 C CA . THR A 1 110 ? -27.937 6.153 15.133 1.00 96.69 110 THR A CA 1
ATOM 850 C C . THR A 1 110 ? -26.844 5.326 15.814 1.00 96.69 110 THR A C 1
ATOM 852 O O . THR A 1 110 ? -26.124 5.817 16.682 1.00 96.69 110 THR A O 1
ATOM 855 N N . THR A 1 111 ? -26.673 4.070 15.395 1.00 96.88 111 THR A N 1
ATOM 85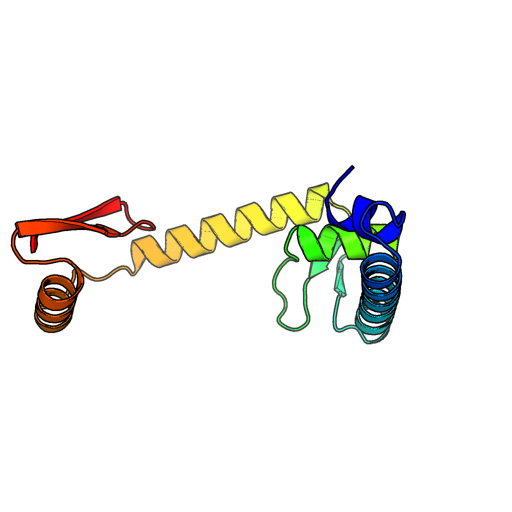6 C CA . THR A 1 111 ? -25.511 3.258 15.780 1.00 96.88 111 THR A CA 1
ATOM 857 C C . THR A 1 111 ? -24.365 3.503 14.808 1.00 96.88 111 THR A C 1
ATOM 859 O O . THR A 1 111 ? -24.475 3.194 13.620 1.00 96.88 111 THR A O 1
ATOM 862 N N . VAL A 1 112 ? -23.239 3.995 15.315 1.00 96.12 112 VAL A N 1
ATOM 863 C CA . VAL A 1 112 ? -21.997 4.131 14.546 1.00 96.12 112 VAL A CA 1
ATOM 864 C C . VAL A 1 112 ? -21.041 3.008 14.919 1.00 96.12 112 VAL A C 1
ATOM 866 O O . VAL A 1 112 ? -20.951 2.618 16.080 1.00 96.12 112 VAL A O 1
ATOM 869 N N . VAL A 1 113 ? -20.338 2.470 13.923 1.00 94.94 113 VAL A N 1
ATOM 870 C CA . VAL A 1 113 ? -19.386 1.371 14.105 1.00 94.94 113 VAL A CA 1
ATOM 871 C C . VAL A 1 113 ? -17.986 1.845 13.749 1.00 94.94 113 VAL A C 1
ATOM 873 O O . VAL A 1 113 ? -17.746 2.305 12.631 1.00 94.94 113 VAL A O 1
ATOM 876 N N . ASN A 1 114 ? -17.039 1.676 14.668 1.00 94.00 114 ASN A N 1
ATOM 877 C CA . ASN A 1 114 ? -15.628 1.829 14.353 1.00 94.00 114 ASN A CA 1
ATOM 878 C C . ASN A 1 114 ? -15.190 0.641 13.483 1.00 94.00 114 ASN A C 1
ATOM 880 O O . ASN A 1 114 ? -15.072 -0.485 13.960 1.00 94.00 114 ASN A O 1
ATOM 884 N N . VAL A 1 115 ? -14.939 0.883 12.195 1.00 94.19 115 VAL A N 1
ATOM 885 C CA . VAL A 1 115 ? -14.602 -0.171 11.219 1.00 94.19 115 VAL A CA 1
ATOM 886 C C . VAL A 1 115 ? -13.316 -0.938 11.562 1.00 94.19 115 VAL A C 1
ATOM 888 O O . VAL A 1 115 ? -13.135 -2.074 11.129 1.00 94.19 115 VAL A O 1
ATOM 891 N N . LEU A 1 116 ? -12.416 -0.341 12.348 1.00 93.50 116 LEU A N 1
ATOM 892 C CA . LEU A 1 116 ? -11.132 -0.945 12.696 1.00 93.50 116 LEU A CA 1
ATOM 893 C C . LEU A 1 116 ? -11.230 -1.820 13.949 1.00 93.50 116 LEU A C 1
ATOM 895 O O . LEU A 1 116 ? -10.587 -2.872 13.997 1.00 93.50 116 LEU A O 1
ATOM 899 N N . THR A 1 117 ? -12.024 -1.414 14.944 1.00 92.88 117 THR A N 1
ATOM 900 C CA . THR A 1 117 ? -12.175 -2.133 16.225 1.00 92.88 117 THR A CA 1
ATOM 901 C C . THR A 1 117 ? -13.432 -3.001 16.296 1.00 92.88 117 THR A C 1
ATOM 903 O O . THR A 1 117 ? -13.460 -3.957 17.065 1.00 92.88 117 THR A O 1
ATOM 906 N N . GLY A 1 118 ? -14.454 -2.701 15.493 1.00 92.81 118 GLY A N 1
ATOM 907 C CA . GLY A 1 118 ? -15.789 -3.299 15.576 1.00 92.81 118 GLY A CA 1
ATOM 908 C C . GLY A 1 118 ? -16.661 -2.729 16.701 1.00 92.81 118 GLY A C 1
ATOM 909 O O . GLY A 1 118 ? -17.791 -3.185 16.880 1.00 92.81 118 GLY A O 1
ATOM 910 N N . GLU A 1 119 ? -16.158 -1.750 17.456 1.00 93.50 119 GLU A N 1
ATOM 911 C CA . GLU A 1 119 ? -16.890 -1.097 18.541 1.00 93.50 119 GLU A CA 1
ATOM 912 C C . GLU A 1 119 ? -18.123 -0.365 18.006 1.00 93.50 119 GLU A C 1
ATOM 914 O O . GLU A 1 119 ? -18.067 0.275 16.954 1.00 93.50 119 GLU A O 1
ATOM 919 N N . LYS A 1 120 ? -19.238 -0.477 18.733 1.00 95.38 120 LYS A N 1
ATOM 920 C CA . LYS A 1 120 ? -20.511 0.156 18.389 1.00 95.38 120 LYS A CA 1
ATOM 921 C C . LYS A 1 120 ? -20.832 1.247 19.398 1.00 95.38 120 LYS A C 1
ATOM 923 O O . LYS A 1 120 ? -20.819 0.991 20.599 1.00 95.38 120 LYS A O 1
ATOM 928 N N . THR A 1 121 ? -21.189 2.422 18.901 1.00 94.50 121 THR A N 1
ATOM 929 C CA . THR A 1 121 ? -21.583 3.576 19.709 1.00 94.50 121 THR A CA 1
ATOM 930 C C . THR A 1 121 ? -22.998 3.985 19.336 1.00 94.50 121 THR A C 1
ATOM 932 O O . THR A 1 121 ? -23.270 4.306 18.180 1.00 94.50 121 THR A O 1
ATOM 935 N N . GLU A 1 122 ? -23.900 3.973 20.314 1.00 94.75 122 GLU A N 1
ATOM 936 C CA . GLU A 1 122 ? -25.248 4.519 20.164 1.00 94.75 122 GLU A CA 1
ATOM 937 C C . GLU A 1 122 ? -25.248 6.014 20.510 1.00 94.75 122 GLU A C 1
ATOM 939 O O . GLU A 1 122 ? -24.876 6.438 21.617 1.00 94.75 122 GLU A O 1
ATOM 944 N N . LEU A 1 123 ? -25.627 6.818 19.518 1.00 93.75 123 LEU A N 1
ATOM 945 C CA . LEU A 1 123 ? -25.635 8.276 19.578 1.00 93.75 123 LEU A CA 1
ATOM 946 C C . LEU A 1 123 ? -26.880 8.813 20.276 1.00 93.75 123 LEU A C 1
ATOM 948 O O . LEU A 1 123 ? -28.006 8.410 19.945 1.00 93.75 123 LEU A O 1
#